Protein AF-A0A6J5XQD0-F1 (afdb_monomer)

pLDDT: mean 73.6, std 16.81, range [36.47, 96.81]

Foldseek 3Di:
DDDPPPDDVVVVVVVVCCVVVPVRLLRLVPNPPDPSNVVSVVVCCCPVVNPVNVVVCPVVVVVVVVVVVVVVVVVVVVVVVVVVVVVVVVD

Organism: Prunus armeniaca (NCBI:txid36596)

Solvent-accessible surface area (backbone atoms only — not comparable to full-atom values): 5343 Å² total; per-residue (Å²): 137,89,79,80,77,81,71,63,70,84,59,50,60,61,50,54,51,41,42,71,77,22,68,71,56,65,39,54,97,71,34,66,92,49,71,69,28,53,49,41,49,51,49,44,46,57,66,62,62,23,69,70,48,50,53,67,50,45,59,60,52,51,52,52,52,50,52,51,50,53,52,52,52,51,52,53,49,52,51,49,53,52,54,53,52,56,55,62,75,74,107

Sequence (91 aa):
MLHLKRRPPVLANHTIIGEHLNYNHTTVITAPYGDHWRNLCRLAAIEIFSSARFNAFASTRNDQAKQLLCKLSQNAWGLKSLMSGLRIISQ

Radius of gyration: 27.25 Å; Cα contacts (8 Å, |Δi|>4): 29; chains: 1; bounding box: 66×31×67 Å

Secondary structure (DSSP, 8-state):
--------HHHHHHHHHHHHHTTTTTSGGGSPTTHHHHHHHHHHHHHTS-HHHHHHTHHHHHHHHHHHHHHHHHHHHHHHHHHHHHHHHT-

Mean predicted aligned error: 15.12 Å

Structure (mmCIF, N/CA/C/O backbone):
data_AF-A0A6J5XQD0-F1
#
_entry.id   AF-A0A6J5XQD0-F1
#
loop_
_atom_site.group_PDB
_atom_site.id
_atom_site.type_symbol
_atom_site.label_atom_id
_atom_site.label_alt_id
_atom_site.label_comp_id
_atom_site.label_asym_id
_atom_site.label_entity_id
_atom_site.label_seq_id
_atom_site.pdbx_PDB_ins_code
_atom_site.Cartn_x
_atom_site.Cartn_y
_atom_site.Cartn_z
_atom_site.occupancy
_atom_site.B_iso_or_equiv
_atom_site.auth_seq_id
_atom_site.auth_comp_id
_atom_site.auth_asym_id
_atom_site.auth_atom_id
_atom_site.pdbx_PDB_model_num
ATOM 1 N N . MET A 1 1 ? 49.651 -13.741 -20.007 1.00 36.47 1 MET A N 1
ATOM 2 C CA . MET A 1 1 ? 49.762 -12.290 -19.740 1.00 36.47 1 MET A CA 1
ATOM 3 C C . MET A 1 1 ? 48.434 -11.806 -19.181 1.00 36.47 1 MET A C 1
ATOM 5 O O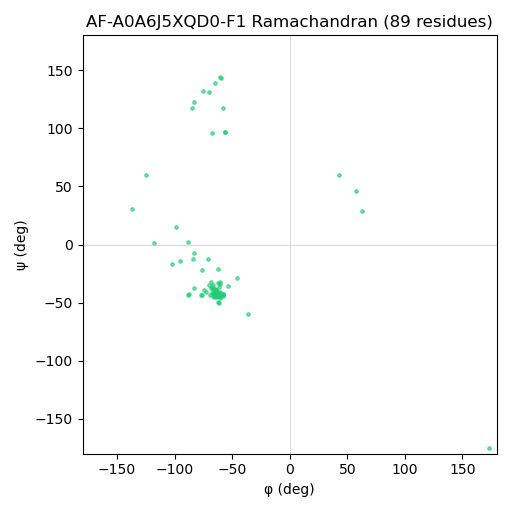 . MET A 1 1 ? 47.414 -11.927 -19.843 1.00 36.47 1 MET A O 1
ATOM 9 N N . LEU A 1 2 ? 48.449 -11.399 -17.914 1.00 43.00 2 LEU A N 1
ATOM 10 C CA . LEU A 1 2 ? 47.289 -11.089 -17.082 1.00 43.00 2 LEU A CA 1
ATOM 11 C C . LEU A 1 2 ? 46.832 -9.642 -17.308 1.00 43.00 2 LEU A C 1
ATOM 13 O O . LEU A 1 2 ? 47.542 -8.719 -16.926 1.00 43.00 2 LEU A O 1
ATOM 17 N N . HIS A 1 3 ? 45.615 -9.437 -17.809 1.00 48.16 3 HIS A N 1
ATOM 18 C CA . HIS A 1 3 ? 44.874 -8.194 -17.573 1.00 48.16 3 HIS A CA 1
ATOM 19 C C . HIS A 1 3 ? 43.512 -8.515 -16.958 1.00 48.16 3 HIS A C 1
ATOM 21 O O . HIS A 1 3 ? 42.457 -8.170 -17.483 1.00 48.16 3 HIS A O 1
ATOM 27 N N . LEU A 1 4 ? 43.545 -9.167 -15.791 1.00 44.06 4 LEU A N 1
ATOM 28 C CA . LEU A 1 4 ? 42.411 -9.146 -14.878 1.00 44.06 4 LEU A CA 1
ATOM 29 C C . LEU A 1 4 ? 42.291 -7.702 -14.369 1.00 44.06 4 LEU A C 1
ATOM 31 O O . LEU A 1 4 ? 43.028 -7.266 -13.482 1.00 44.06 4 LEU A O 1
ATOM 35 N N . LYS A 1 5 ? 41.419 -6.926 -15.021 1.00 49.84 5 LYS A N 1
ATOM 36 C CA . LYS A 1 5 ? 41.038 -5.568 -14.633 1.00 49.84 5 LYS A CA 1
ATOM 37 C C . LYS A 1 5 ? 40.510 -5.638 -13.200 1.00 49.84 5 LYS A C 1
ATOM 39 O O . LYS A 1 5 ? 39.353 -5.982 -12.984 1.00 49.84 5 LYS A O 1
ATOM 44 N N . ARG A 1 6 ? 41.376 -5.344 -12.225 1.00 55.75 6 ARG A N 1
ATOM 45 C CA . ARG A 1 6 ? 41.022 -5.211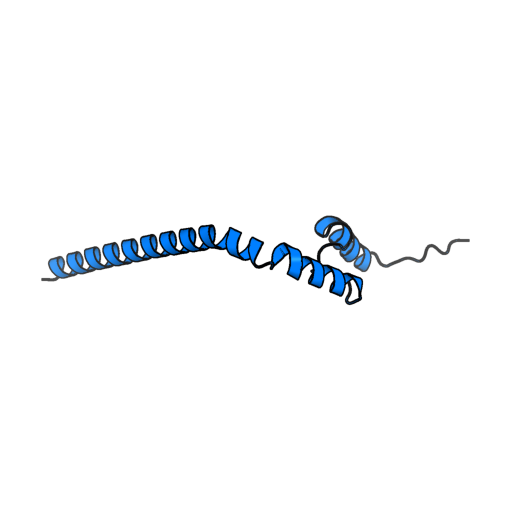 -10.808 1.00 55.75 6 ARG A CA 1
ATOM 46 C C . ARG A 1 6 ? 39.918 -4.158 -10.693 1.00 55.75 6 ARG A C 1
ATOM 48 O O . ARG A 1 6 ? 40.204 -2.963 -10.714 1.00 55.75 6 ARG A O 1
ATOM 55 N N . ARG A 1 7 ? 38.655 -4.585 -10.637 1.00 55.44 7 ARG A N 1
ATOM 56 C CA . ARG A 1 7 ? 37.564 -3.719 -10.188 1.00 55.44 7 ARG A CA 1
ATOM 57 C C . ARG A 1 7 ? 37.683 -3.609 -8.664 1.00 55.44 7 ARG A C 1
ATOM 59 O O . ARG A 1 7 ? 37.910 -4.634 -8.021 1.00 55.44 7 ARG A O 1
ATOM 66 N N . PRO A 1 8 ? 37.624 -2.402 -8.083 1.00 53.66 8 PRO A N 1
ATOM 67 C CA . PRO A 1 8 ? 37.810 -2.238 -6.650 1.00 53.66 8 PRO A CA 1
ATOM 68 C C . PRO A 1 8 ? 36.668 -2.933 -5.887 1.00 53.66 8 PRO A C 1
ATOM 70 O O . PRO A 1 8 ? 35.508 -2.818 -6.295 1.00 53.66 8 PRO A O 1
ATOM 73 N N . PRO A 1 9 ? 36.964 -3.627 -4.774 1.00 57.47 9 PRO A N 1
ATOM 74 C CA . PRO A 1 9 ? 35.972 -4.400 -4.026 1.00 57.47 9 PRO A CA 1
ATOM 75 C C . PRO A 1 9 ? 34.841 -3.535 -3.459 1.00 57.47 9 PRO A C 1
ATOM 77 O O . PRO A 1 9 ? 33.758 -4.057 -3.243 1.00 57.47 9 PRO A O 1
ATOM 80 N N . VAL A 1 10 ? 35.064 -2.223 -3.302 1.00 56.94 10 VAL A N 1
ATOM 81 C CA . VAL A 1 10 ? 34.098 -1.244 -2.768 1.00 56.94 10 VAL A CA 1
ATOM 82 C C . VAL A 1 10 ? 32.925 -0.919 -3.710 1.00 56.94 10 VAL A C 1
ATOM 84 O O . VAL A 1 10 ? 31.957 -0.295 -3.289 1.00 56.94 10 VAL A O 1
ATOM 87 N N . LEU A 1 11 ? 32.998 -1.327 -4.984 1.00 51.47 11 LEU A N 1
ATOM 88 C CA . LEU A 1 11 ? 31.892 -1.186 -5.945 1.00 51.47 11 LEU A CA 1
ATOM 89 C C . LEU A 1 11 ? 31.135 -2.511 -6.165 1.00 51.47 11 LEU A C 1
ATOM 91 O O . LEU A 1 11 ? 30.016 -2.525 -6.679 1.00 51.47 11 LEU A O 1
ATOM 95 N N . ALA A 1 12 ? 31.739 -3.639 -5.777 1.00 53.06 12 ALA A N 1
ATOM 96 C CA . ALA A 1 12 ? 31.160 -4.967 -5.969 1.00 53.06 12 ALA A CA 1
ATOM 97 C C . ALA A 1 12 ? 30.020 -5.229 -4.974 1.00 53.06 12 ALA A C 1
ATOM 99 O O . ALA A 1 12 ? 28.965 -5.731 -5.340 1.00 53.06 12 ALA A O 1
ATOM 100 N N . ASN A 1 13 ? 30.192 -4.788 -3.733 1.00 49.56 13 ASN A N 1
ATOM 101 C CA . ASN A 1 13 ? 29.201 -4.841 -2.662 1.00 49.56 13 ASN A CA 1
ATOM 102 C C . ASN A 1 13 ? 27.927 -4.024 -2.963 1.00 49.56 13 ASN A C 1
ATOM 104 O O . ASN A 1 13 ? 26.848 -4.481 -2.609 1.00 49.56 13 ASN A O 1
ATOM 108 N N . HIS A 1 14 ? 27.993 -2.900 -3.688 1.00 54.31 14 HIS A N 1
ATOM 109 C CA . HIS A 1 14 ? 26.776 -2.205 -4.153 1.00 54.31 14 HIS A CA 1
ATOM 110 C C . HIS A 1 14 ? 26.015 -3.009 -5.225 1.00 54.31 14 HIS A C 1
ATOM 112 O O . HIS A 1 14 ? 24.788 -2.983 -5.286 1.00 54.31 14 HIS A O 1
ATOM 118 N N . THR A 1 15 ? 26.744 -3.762 -6.052 1.00 54.53 15 THR A N 1
ATOM 119 C CA . THR A 1 15 ? 26.167 -4.556 -7.147 1.00 54.53 15 THR A CA 1
ATOM 120 C C . THR A 1 15 ? 25.490 -5.824 -6.619 1.00 54.53 15 THR A C 1
ATOM 122 O O . THR A 1 15 ? 24.354 -6.100 -6.979 1.00 54.53 15 THR A O 1
ATOM 125 N N . ILE A 1 16 ? 26.123 -6.534 -5.679 1.00 54.28 16 ILE A N 1
ATOM 126 C CA . ILE A 1 16 ? 25.591 -7.785 -5.106 1.00 54.28 16 ILE A CA 1
ATOM 127 C C . ILE A 1 16 ? 24.338 -7.522 -4.254 1.00 54.28 16 ILE A C 1
ATOM 129 O O . ILE A 1 16 ? 23.381 -8.293 -4.290 1.00 54.28 16 ILE A O 1
ATOM 133 N N . ILE A 1 17 ? 24.313 -6.402 -3.519 1.00 52.47 17 ILE A N 1
ATOM 134 C CA . ILE A 1 17 ? 23.124 -5.960 -2.776 1.00 52.47 17 ILE A CA 1
ATOM 135 C C . ILE A 1 17 ? 21.979 -5.645 -3.755 1.00 52.47 17 ILE A C 1
ATOM 137 O O . ILE A 1 17 ? 20.839 -6.021 -3.497 1.00 52.47 17 ILE A O 1
ATOM 141 N N . GLY A 1 18 ? 22.273 -5.029 -4.904 1.00 50.88 18 GLY A N 1
ATOM 142 C CA . GLY A 1 18 ? 21.300 -4.794 -5.975 1.00 50.88 18 GLY A CA 1
ATOM 143 C C . GLY A 1 18 ? 20.794 -6.075 -6.650 1.00 50.88 18 GLY A C 1
ATOM 144 O O . GLY A 1 18 ? 19.602 -6.183 -6.927 1.00 50.88 18 GLY A O 1
ATOM 145 N N . GLU A 1 19 ? 21.647 -7.069 -6.880 1.00 52.34 19 GLU A N 1
ATOM 146 C CA . GLU A 1 19 ? 21.247 -8.341 -7.497 1.00 52.34 19 GLU A CA 1
ATOM 147 C C . GLU A 1 19 ? 20.357 -9.183 -6.568 1.00 52.34 19 GLU A C 1
ATOM 149 O O . GLU A 1 19 ? 19.316 -9.677 -7.005 1.00 52.34 19 GLU A O 1
ATOM 154 N N . HIS A 1 20 ? 20.703 -9.280 -5.276 1.00 53.00 20 HIS A N 1
ATOM 155 C CA . HIS A 1 20 ? 19.958 -10.096 -4.307 1.00 53.00 20 HIS A CA 1
ATOM 156 C C . HIS A 1 20 ? 18.727 -9.409 -3.704 1.00 53.00 20 HIS A C 1
ATOM 158 O O . HIS A 1 20 ? 17.720 -10.078 -3.481 1.00 53.00 20 HIS A O 1
ATOM 164 N N . LEU A 1 21 ? 18.769 -8.098 -3.432 1.00 50.75 21 LEU A N 1
ATOM 165 C CA . LEU A 1 21 ? 17.609 -7.386 -2.869 1.00 50.75 21 LEU A CA 1
ATOM 166 C C . LEU A 1 21 ? 16.607 -6.939 -3.936 1.00 50.75 21 LEU A C 1
ATOM 168 O O . LEU A 1 21 ? 15.508 -6.500 -3.598 1.00 50.75 21 LEU A O 1
ATOM 172 N N . ASN A 1 22 ? 16.974 -7.000 -5.216 1.00 47.31 22 ASN A N 1
ATOM 173 C CA . ASN A 1 22 ? 16.218 -6.318 -6.257 1.00 47.31 22 ASN A CA 1
ATOM 174 C C . ASN A 1 22 ? 16.000 -7.141 -7.540 1.00 47.31 22 ASN A C 1
ATOM 176 O O . ASN A 1 22 ? 15.821 -6.597 -8.629 1.00 47.31 22 ASN A O 1
ATOM 180 N N . TYR A 1 23 ? 15.916 -8.469 -7.392 1.00 51.59 23 TYR A N 1
ATOM 181 C CA . TYR A 1 23 ? 15.480 -9.378 -8.459 1.00 51.59 23 TYR A CA 1
ATOM 182 C C . TYR A 1 23 ? 16.101 -8.993 -9.817 1.00 51.59 23 TYR A C 1
ATOM 184 O O . TYR A 1 23 ? 15.382 -8.617 -10.738 1.00 51.59 23 TYR A O 1
ATOM 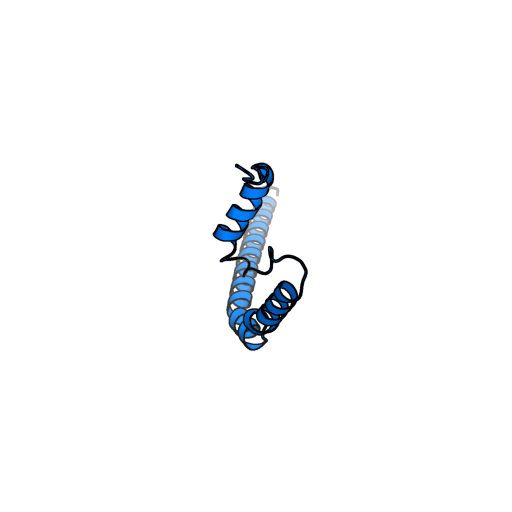192 N N . ASN A 1 24 ? 17.433 -8.987 -9.937 1.00 55.09 24 ASN A N 1
ATOM 193 C CA . ASN A 1 24 ? 18.135 -8.604 -11.175 1.00 55.09 24 ASN A CA 1
ATOM 194 C C . ASN A 1 24 ? 17.822 -7.187 -11.721 1.00 55.09 24 ASN A C 1
ATOM 196 O O . ASN A 1 24 ? 17.596 -7.037 -12.919 1.00 55.09 24 ASN A O 1
ATOM 200 N N . HIS A 1 25 ? 17.800 -6.129 -10.899 1.00 51.09 25 HIS A N 1
ATOM 201 C CA . HIS A 1 25 ? 17.491 -4.762 -11.383 1.00 51.09 25 HIS A CA 1
ATOM 202 C C . HIS A 1 25 ? 16.083 -4.608 -11.963 1.00 51.09 25 HIS A C 1
ATOM 204 O O . HIS A 1 25 ? 15.833 -3.745 -12.806 1.00 51.09 25 HIS A O 1
ATOM 210 N N . THR A 1 26 ? 15.152 -5.424 -11.472 1.00 53.56 26 THR A N 1
ATOM 211 C CA . THR A 1 26 ? 13.730 -5.355 -11.834 1.00 53.56 26 THR A CA 1
ATOM 212 C C . THR A 1 26 ? 12.930 -4.526 -10.827 1.00 53.56 26 THR A C 1
ATOM 214 O O . THR A 1 26 ? 11.809 -4.110 -11.120 1.00 53.56 26 THR A O 1
ATOM 217 N N . THR A 1 27 ? 13.486 -4.219 -9.650 1.00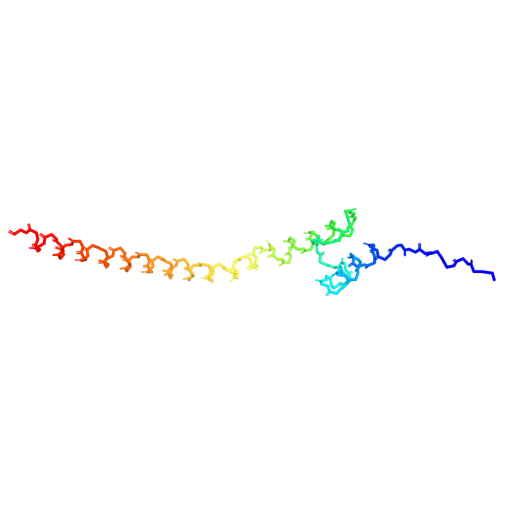 56.25 27 THR A N 1
ATOM 218 C CA . THR A 1 27 ? 12.836 -3.307 -8.707 1.00 56.25 27 THR A CA 1
ATOM 219 C C . THR A 1 27 ? 13.158 -1.875 -9.104 1.00 56.25 27 THR A C 1
ATOM 221 O O . THR A 1 27 ? 14.322 -1.478 -9.158 1.00 56.25 27 THR A O 1
ATOM 224 N N . VAL A 1 28 ? 12.099 -1.091 -9.344 1.00 59.44 28 VAL A N 1
ATOM 225 C CA . VAL A 1 28 ? 12.148 0.334 -9.713 1.00 59.44 28 VAL A CA 1
ATOM 226 C C . VAL A 1 28 ? 13.300 1.022 -8.979 1.00 59.44 28 VAL A C 1
ATOM 228 O O . VAL A 1 28 ? 14.271 1.384 -9.620 1.00 59.44 28 VAL A O 1
ATOM 231 N N . ILE A 1 29 ? 13.290 1.011 -7.642 1.00 60.00 29 ILE A N 1
ATOM 232 C CA . ILE A 1 29 ? 14.177 1.749 -6.718 1.00 60.00 29 ILE A CA 1
ATOM 233 C C . ILE A 1 29 ? 15.685 1.710 -7.046 1.00 60.00 29 ILE A C 1
ATOM 235 O O . ILE A 1 29 ? 16.382 2.664 -6.713 1.00 60.00 29 ILE A O 1
ATOM 239 N N . THR A 1 30 ? 16.207 0.660 -7.685 1.00 59.81 30 THR A N 1
ATOM 240 C CA . THR A 1 30 ? 17.659 0.529 -7.925 1.00 59.81 30 THR A CA 1
ATOM 241 C C . THR A 1 30 ? 18.058 0.486 -9.404 1.00 59.81 30 THR A C 1
ATOM 243 O O . THR A 1 30 ? 19.244 0.335 -9.717 1.00 59.81 30 THR A O 1
ATOM 246 N N . ALA A 1 31 ? 17.097 0.589 -10.328 1.00 62.91 31 ALA A N 1
ATOM 247 C CA . ALA A 1 31 ? 17.418 0.622 -11.746 1.00 62.91 31 ALA A CA 1
ATOM 248 C C . ALA A 1 31 ? 18.108 1.960 -12.089 1.00 62.91 31 ALA A C 1
ATOM 250 O O . ALA A 1 31 ? 17.606 3.021 -11.705 1.00 62.91 31 ALA A O 1
ATOM 251 N N . PRO A 1 32 ? 19.247 1.948 -12.809 1.00 68.12 32 PRO A N 1
ATOM 252 C CA . PRO A 1 32 ? 19.879 3.180 -13.263 1.00 68.12 32 PRO A CA 1
ATOM 253 C C . PRO A 1 32 ? 18.913 3.968 -14.156 1.00 68.12 32 PRO A C 1
ATOM 255 O O . PRO A 1 32 ? 18.145 3.390 -14.930 1.00 68.12 32 PRO A O 1
ATOM 258 N N . TYR A 1 33 ? 18.947 5.296 -14.034 1.00 67.94 33 TYR A N 1
ATOM 259 C CA . TYR A 1 33 ? 18.055 6.187 -14.772 1.00 67.94 33 TYR A CA 1
ATOM 260 C C . TYR A 1 33 ? 18.222 5.970 -16.285 1.00 67.94 33 TYR A C 1
ATOM 262 O O . TYR A 1 33 ? 19.306 6.155 -16.834 1.00 67.94 33 TYR A O 1
ATOM 270 N N . GLY A 1 34 ? 17.153 5.527 -16.948 1.00 76.69 34 GLY A N 1
ATOM 271 C CA . GLY A 1 34 ? 17.163 5.103 -18.349 1.00 76.69 34 GLY A CA 1
ATOM 272 C C . GLY A 1 34 ? 15.825 4.491 -18.767 1.00 76.69 34 GLY A C 1
ATOM 273 O O . GLY A 1 34 ? 14.871 4.470 -17.984 1.00 76.69 34 GLY A O 1
ATOM 274 N N . ASP A 1 35 ? 15.738 3.980 -19.996 1.00 77.69 35 ASP A N 1
ATOM 275 C CA . ASP A 1 35 ? 14.483 3.435 -20.542 1.00 77.69 35 ASP A CA 1
ATOM 276 C C . ASP A 1 35 ? 13.938 2.254 -19.733 1.00 77.69 35 ASP A C 1
ATOM 278 O O . ASP A 1 35 ? 12.727 2.129 -19.560 1.00 77.69 35 ASP A O 1
ATOM 282 N N . HIS A 1 36 ? 14.823 1.446 -19.145 1.00 76.12 36 HIS A N 1
ATOM 283 C CA . HIS A 1 36 ? 14.441 0.355 -18.247 1.00 76.12 36 HIS A CA 1
ATOM 284 C C . HIS A 1 36 ? 13.720 0.865 -16.990 1.00 76.12 36 HIS A C 1
ATOM 286 O O . HIS A 1 36 ? 12.608 0.429 -16.699 1.00 76.12 36 HIS A O 1
ATOM 292 N N . TRP A 1 37 ? 14.282 1.867 -16.300 1.00 78.31 37 TRP A N 1
ATOM 293 C CA . TRP A 1 37 ? 13.625 2.529 -15.163 1.00 78.31 37 TRP A CA 1
ATOM 294 C C . TRP A 1 37 ? 12.266 3.128 -15.562 1.00 78.31 37 TRP A C 1
ATOM 296 O O . TRP A 1 37 ? 11.271 2.953 -14.858 1.00 78.31 37 TRP A O 1
ATOM 306 N N . ARG A 1 38 ? 12.189 3.803 -16.718 1.00 80.81 38 ARG A N 1
ATOM 307 C CA . ARG A 1 38 ? 10.940 4.421 -17.203 1.00 80.81 38 ARG A CA 1
ATOM 308 C C . ARG A 1 38 ? 9.861 3.375 -17.484 1.00 80.81 38 ARG A C 1
ATOM 310 O O . ARG A 1 38 ? 8.704 3.589 -17.120 1.00 80.81 38 ARG A O 1
ATOM 317 N N . ASN A 1 39 ? 10.235 2.246 -18.079 1.00 82.75 39 ASN A N 1
ATOM 318 C CA . ASN A 1 39 ? 9.326 1.134 -18.339 1.00 82.75 39 ASN A CA 1
ATOM 319 C C . ASN A 1 39 ? 8.836 0.481 -17.043 1.00 82.75 39 ASN A C 1
ATOM 321 O O . ASN A 1 39 ? 7.638 0.237 -16.915 1.00 82.75 39 ASN A O 1
ATOM 325 N N . LEU A 1 40 ? 9.711 0.279 -16.055 1.00 80.00 40 LEU A N 1
ATOM 326 C CA . LEU A 1 40 ? 9.317 -0.240 -14.743 1.00 80.00 40 LEU A CA 1
ATOM 327 C C . LEU A 1 40 ? 8.354 0.706 -14.014 1.00 80.00 40 LEU A C 1
ATOM 329 O O . LEU A 1 40 ? 7.330 0.257 -13.505 1.00 80.00 40 LEU A O 1
ATOM 333 N N . CYS A 1 41 ? 8.616 2.017 -14.018 1.00 81.75 41 CYS A N 1
ATOM 334 C CA . CYS A 1 41 ? 7.697 3.013 -13.456 1.00 81.75 41 CYS A CA 1
ATOM 335 C C . CYS A 1 41 ? 6.335 3.002 -14.158 1.00 81.75 41 CYS A C 1
ATOM 337 O O . CYS A 1 41 ? 5.298 3.096 -13.502 1.00 81.75 41 CYS A O 1
ATOM 339 N N . ARG A 1 42 ? 6.321 2.855 -15.488 1.00 83.31 42 ARG A N 1
ATOM 340 C CA . ARG A 1 42 ? 5.083 2.766 -16.269 1.00 83.31 42 ARG A CA 1
ATOM 341 C C . ARG A 1 42 ? 4.299 1.491 -15.954 1.00 83.31 42 ARG A C 1
ATOM 343 O O . ARG A 1 42 ? 3.088 1.565 -15.768 1.00 83.31 42 ARG A O 1
ATOM 350 N N . LEU A 1 43 ? 4.971 0.345 -15.858 1.00 81.19 43 LEU A N 1
ATOM 351 C CA . LEU A 1 43 ? 4.349 -0.923 -15.472 1.00 81.19 43 LEU A CA 1
ATOM 352 C C . LEU A 1 43 ? 3.805 -0.865 -14.042 1.00 81.19 43 LEU A C 1
ATOM 354 O O . LEU A 1 43 ? 2.663 -1.245 -13.812 1.00 81.19 43 LEU A O 1
ATOM 358 N N . ALA A 1 44 ? 4.566 -0.309 -13.098 1.00 79.06 44 ALA A N 1
ATOM 359 C CA . ALA A 1 44 ? 4.110 -0.109 -11.726 1.00 79.06 44 ALA A CA 1
ATOM 360 C C . ALA A 1 44 ? 2.873 0.803 -11.659 1.00 79.06 44 ALA A C 1
ATOM 362 O O . ALA A 1 44 ? 1.924 0.495 -10.942 1.00 79.06 44 ALA A O 1
ATOM 363 N N . ALA A 1 45 ? 2.838 1.892 -12.433 1.00 81.50 45 ALA A N 1
ATOM 364 C CA . ALA A 1 45 ? 1.671 2.770 -12.521 1.00 81.50 45 ALA A CA 1
ATOM 365 C C . ALA A 1 45 ? 0.410 2.025 -12.986 1.00 81.50 45 ALA A C 1
ATOM 367 O O . ALA A 1 45 ? -0.664 2.216 -12.420 1.00 81.50 45 ALA A O 1
ATOM 368 N N . ILE A 1 46 ? 0.541 1.154 -13.986 1.00 80.62 46 ILE A N 1
ATOM 369 C CA . ILE A 1 46 ? -0.595 0.423 -14.557 1.00 80.62 46 ILE A CA 1
ATOM 370 C C . ILE A 1 46 ? -1.024 -0.732 -13.651 1.00 80.62 46 ILE A C 1
ATOM 372 O O . ILE A 1 46 ? -2.213 -0.915 -13.429 1.00 80.62 46 ILE A O 1
ATOM 376 N N . GLU A 1 47 ? -0.088 -1.498 -13.102 1.00 78.25 47 GLU A N 1
ATOM 377 C CA . GLU A 1 47 ? -0.417 -2.711 -12.349 1.00 78.25 47 GLU A CA 1
ATOM 378 C C . GLU A 1 47 ? -0.690 -2.436 -10.870 1.00 78.25 47 GLU A C 1
ATOM 380 O O . GLU A 1 47 ? -1.640 -2.964 -10.302 1.00 78.25 47 GLU A O 1
ATOM 385 N N . ILE A 1 48 ? 0.115 -1.589 -10.226 1.00 74.50 48 ILE A N 1
ATOM 386 C CA . ILE A 1 48 ? 0.011 -1.317 -8.784 1.00 74.50 48 ILE A CA 1
ATOM 387 C C . ILE A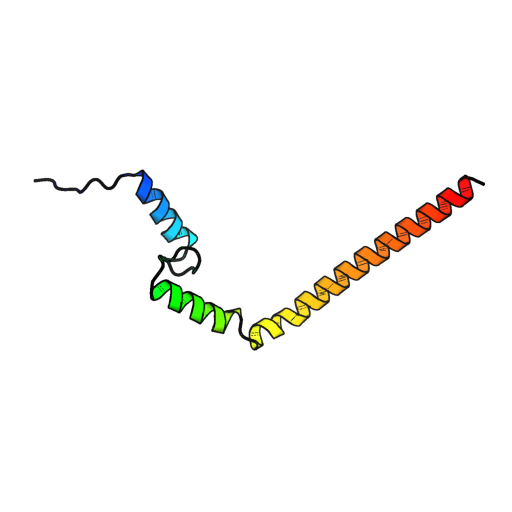 1 48 ? -0.965 -0.169 -8.529 1.00 74.50 48 ILE A C 1
ATOM 389 O O . ILE A 1 48 ? -1.808 -0.255 -7.636 1.00 74.50 48 ILE A O 1
ATOM 393 N N . PHE A 1 49 ? -0.877 0.893 -9.333 1.00 73.94 49 PHE A N 1
ATOM 394 C CA . PHE A 1 49 ? -1.688 2.104 -9.172 1.00 73.94 49 PHE A CA 1
ATOM 395 C C . PHE A 1 49 ? -2.917 2.153 -10.095 1.00 73.94 49 PHE A C 1
ATOM 397 O O . PHE A 1 49 ? -3.549 3.201 -10.225 1.00 73.94 49 PHE A O 1
ATOM 404 N N . SER A 1 50 ? -3.311 1.023 -10.693 1.00 80.50 50 SER A N 1
ATOM 405 C CA . SER A 1 50 ? -4.585 0.918 -11.413 1.00 80.50 50 SER A CA 1
ATOM 406 C C . SER A 1 50 ? -5.774 1.194 -10.497 1.00 80.50 50 SER A C 1
ATOM 408 O O . SER A 1 50 ? -5.815 0.757 -9.342 1.00 80.50 50 SER A O 1
ATOM 410 N N . SER A 1 51 ? -6.803 1.842 -11.048 1.00 81.94 51 SER A N 1
ATOM 411 C CA . SER A 1 51 ? -8.073 2.085 -10.358 1.00 81.94 51 SER A CA 1
ATOM 412 C C . SER A 1 51 ? -8.697 0.804 -9.801 1.00 81.94 51 SER A C 1
ATOM 414 O O . SER A 1 51 ? -9.257 0.827 -8.710 1.00 81.94 51 SER A O 1
ATOM 416 N N . ALA A 1 52 ? -8.561 -0.332 -10.492 1.00 84.25 52 ALA A N 1
ATOM 417 C CA . ALA A 1 52 ? -9.099 -1.607 -10.023 1.00 84.25 52 ALA A CA 1
ATOM 418 C C . ALA A 1 52 ? -8.387 -2.100 -8.753 1.00 84.25 52 ALA A C 1
ATOM 420 O O . ALA A 1 52 ? -9.041 -2.533 -7.805 1.00 84.25 52 ALA A O 1
ATOM 421 N N . ARG A 1 53 ? -7.052 -1.991 -8.697 1.00 82.56 53 ARG A N 1
ATOM 422 C CA . ARG A 1 53 ? -6.270 -2.389 -7.514 1.00 82.56 53 ARG A CA 1
ATOM 423 C C . ARG A 1 53 ? -6.445 -1.405 -6.375 1.00 82.56 53 ARG A C 1
ATOM 425 O O . ARG A 1 53 ? -6.652 -1.815 -5.238 1.00 82.56 53 ARG A O 1
ATO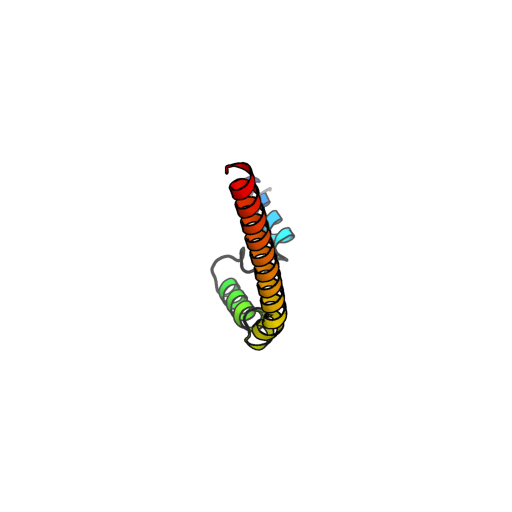M 432 N N . PHE A 1 54 ? -6.469 -0.116 -6.685 1.00 82.50 54 PHE A N 1
ATOM 433 C CA . PHE A 1 54 ? -6.764 0.922 -5.709 1.00 82.50 54 PHE A CA 1
ATOM 434 C C . PHE A 1 54 ? -8.137 0.726 -5.047 1.00 82.50 54 PHE A C 1
ATOM 436 O O . PHE A 1 54 ? -8.252 0.841 -3.824 1.00 82.50 54 PHE A O 1
ATOM 443 N N . ASN A 1 55 ? -9.160 0.373 -5.831 1.00 85.56 55 ASN A N 1
ATOM 444 C CA . ASN A 1 55 ? -10.494 0.061 -5.321 1.00 85.56 55 ASN A CA 1
ATOM 445 C C . ASN A 1 55 ? -10.508 -1.231 -4.494 1.00 85.56 55 ASN A C 1
ATOM 447 O O . ASN A 1 55 ? -11.175 -1.273 -3.463 1.00 85.56 55 ASN A O 1
ATOM 451 N N . ALA A 1 56 ? -9.729 -2.248 -4.873 1.00 86.31 56 ALA A N 1
ATOM 452 C CA . ALA A 1 56 ? -9.587 -3.469 -4.078 1.00 86.31 56 ALA A CA 1
ATOM 453 C C . ALA A 1 56 ? -9.020 -3.198 -2.668 1.00 86.31 56 ALA A C 1
ATOM 455 O O . ALA A 1 56 ? -9.441 -3.837 -1.709 1.00 86.31 56 ALA A O 1
ATOM 456 N N . PHE A 1 57 ? -8.130 -2.209 -2.511 1.00 84.50 57 PHE A N 1
ATOM 457 C CA . PHE A 1 57 ? -7.601 -1.795 -1.201 1.00 84.50 57 PHE A CA 1
ATOM 458 C C . PHE A 1 57 ? -8.507 -0.822 -0.428 1.00 84.50 57 PHE A C 1
ATOM 460 O O . 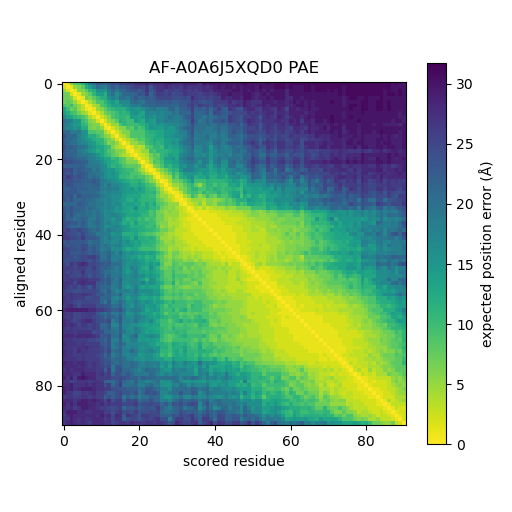PHE A 1 57 ? -8.226 -0.489 0.729 1.00 84.50 57 PHE A O 1
ATOM 467 N N . ALA A 1 58 ? -9.586 -0.325 -1.037 1.00 88.88 58 ALA A N 1
ATOM 468 C CA . ALA A 1 58 ? -10.455 0.662 -0.405 1.00 88.88 58 ALA A CA 1
ATOM 469 C C . ALA A 1 58 ? -11.188 0.097 0.822 1.00 88.88 58 ALA A C 1
ATOM 471 O O . ALA A 1 58 ? -11.319 0.801 1.824 1.00 88.88 58 ALA A O 1
ATOM 472 N N . SER A 1 59 ? -11.624 -1.166 0.777 1.00 90.25 59 SER A N 1
ATOM 473 C CA . SER A 1 59 ? -12.278 -1.837 1.910 1.00 90.25 59 SER A CA 1
ATOM 474 C C . SER A 1 59 ? -11.343 -1.932 3.118 1.00 90.25 59 SER A C 1
ATOM 476 O O . SER A 1 59 ? -11.681 -1.446 4.193 1.00 90.25 59 SER A O 1
ATOM 478 N N . THR A 1 60 ? -10.117 -2.421 2.915 1.00 91.19 60 THR A N 1
ATOM 479 C CA . THR A 1 60 ? -9.107 -2.550 3.975 1.00 91.19 60 THR A CA 1
ATOM 480 C C . THR A 1 60 ? -8.789 -1.213 4.643 1.00 91.19 60 THR A C 1
ATOM 482 O O . THR A 1 60 ? -8.726 -1.138 5.869 1.00 91.19 60 THR A O 1
ATOM 485 N N . ARG A 1 61 ? -8.625 -0.134 3.864 1.00 90.94 61 ARG A N 1
ATOM 486 C CA . ARG A 1 61 ? -8.369 1.202 4.432 1.00 90.94 61 ARG A CA 1
ATOM 487 C C . ARG A 1 61 ? -9.551 1.725 5.242 1.00 90.94 61 ARG A C 1
ATOM 489 O O . ARG A 1 61 ? -9.343 2.304 6.304 1.00 90.94 61 ARG A O 1
ATOM 496 N N . ASN A 1 62 ? -10.778 1.510 4.767 1.00 94.31 62 AS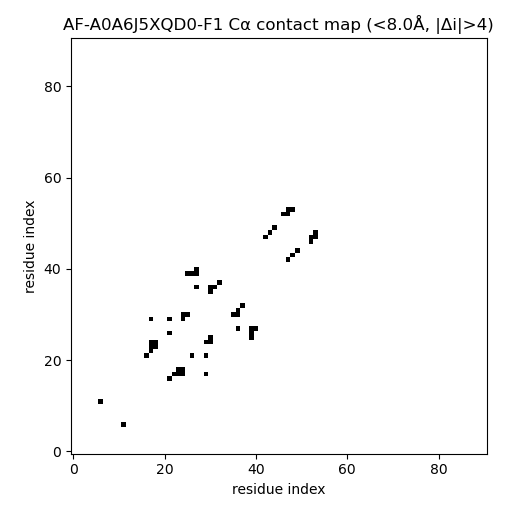N A N 1
ATOM 497 C CA . ASN A 1 62 ? -11.978 1.889 5.510 1.00 94.31 62 ASN A CA 1
ATOM 498 C C . ASN A 1 62 ? -12.084 1.131 6.836 1.00 94.31 62 ASN A C 1
ATOM 500 O O . ASN A 1 62 ? -12.414 1.731 7.858 1.00 94.31 62 ASN A O 1
ATOM 504 N N . ASP A 1 63 ? -11.765 -0.159 6.844 1.00 95.00 63 ASP A N 1
ATOM 505 C CA . ASP A 1 63 ? -11.799 -0.965 8.062 1.00 95.00 63 ASP A CA 1
ATOM 506 C C . ASP A 1 63 ? -10.738 -0.506 9.070 1.00 95.00 63 ASP A C 1
ATOM 508 O O . ASP A 1 63 ? -11.043 -0.326 10.250 1.00 95.00 63 ASP A O 1
ATOM 512 N N . GLN A 1 64 ? -9.520 -0.206 8.609 1.00 94.31 64 GLN A N 1
ATOM 513 C CA . GLN A 1 64 ? -8.474 0.382 9.451 1.00 94.31 64 GLN A CA 1
ATOM 514 C C . GLN A 1 64 ? -8.884 1.752 10.012 1.00 94.31 64 GLN A C 1
ATOM 516 O O . GLN A 1 64 ? -8.700 2.007 11.203 1.00 94.31 64 GLN A O 1
ATOM 521 N N . ALA A 1 65 ? -9.486 2.622 9.194 1.00 95.62 65 ALA A N 1
ATOM 522 C CA . ALA A 1 65 ? -9.963 3.933 9.631 1.00 95.62 65 ALA A CA 1
ATOM 523 C C . ALA A 1 65 ? -11.059 3.820 10.704 1.00 95.62 65 ALA A C 1
ATOM 525 O O . ALA A 1 65 ? -10.997 4.506 11.725 1.00 95.62 65 ALA A O 1
ATOM 526 N N . LYS A 1 66 ? -12.024 2.907 10.523 1.00 96.38 66 LYS A N 1
ATOM 527 C CA . LYS A 1 66 ? -13.058 2.617 11.529 1.00 96.38 66 LYS A CA 1
ATOM 528 C C . LYS A 1 66 ? -12.444 2.120 12.834 1.00 96.38 66 LYS A C 1
ATOM 530 O O . LYS A 1 66 ? -12.805 2.611 13.899 1.00 96.38 66 LYS A O 1
ATOM 535 N N . GLN A 1 67 ? -11.489 1.192 12.764 1.00 96.81 67 GLN A N 1
ATOM 536 C CA . GLN A 1 67 ? -10.804 0.683 13.955 1.00 96.81 67 GLN A CA 1
ATOM 537 C C . GLN A 1 67 ? -10.053 1.787 14.706 1.00 96.81 67 GLN A C 1
ATOM 539 O O . GLN A 1 67 ? -10.120 1.846 15.935 1.00 96.81 67 GLN A O 1
ATOM 544 N N . LEU A 1 68 ? -9.359 2.675 13.989 1.00 96.62 68 LEU A N 1
ATOM 545 C CA . LEU A 1 68 ? -8.689 3.828 14.591 1.00 96.62 68 LEU A CA 1
ATOM 546 C C . LEU A 1 68 ? -9.694 4.764 15.266 1.00 96.62 68 LEU A C 1
ATOM 548 O O . LEU A 1 68 ? -9.476 5.159 16.409 1.00 96.62 68 LEU A O 1
ATOM 552 N N . LEU A 1 69 ? -10.818 5.059 14.609 1.00 96.75 69 LEU A N 1
ATOM 553 C CA . LEU A 1 69 ? -11.867 5.901 15.178 1.00 96.75 69 LEU A CA 1
ATOM 554 C C . LEU A 1 69 ? -12.458 5.293 16.456 1.00 96.75 69 LEU A C 1
ATOM 556 O O . LEU A 1 69 ? -12.586 5.999 17.453 1.00 96.75 69 LEU A O 1
ATOM 560 N N . CYS A 1 70 ? -12.751 3.989 16.463 1.00 96.44 70 CYS A N 1
ATOM 561 C CA . CYS A 1 70 ? -13.241 3.290 17.652 1.00 96.44 70 CYS A CA 1
ATOM 562 C C . CYS A 1 70 ? -12.241 3.350 18.815 1.00 96.44 70 CYS A C 1
ATOM 564 O O . CYS A 1 70 ? -12.634 3.604 19.953 1.00 96.44 70 CYS A O 1
ATOM 566 N N . LYS A 1 71 ? -10.944 3.158 18.549 1.00 95.69 71 LYS A N 1
ATOM 567 C CA . LYS A 1 71 ? -9.901 3.266 19.583 1.00 95.69 71 LYS A CA 1
ATOM 568 C C . LYS A 1 71 ? -9.815 4.684 20.144 1.00 95.69 71 LYS A C 1
ATOM 570 O O . LYS A 1 71 ? -9.768 4.871 21.357 1.00 95.69 71 LYS A O 1
ATOM 575 N N . LEU A 1 72 ? -9.841 5.692 19.273 1.00 96.12 72 LEU A N 1
ATOM 576 C CA . LEU A 1 72 ? -9.816 7.094 19.687 1.00 96.12 72 LEU A CA 1
ATOM 577 C C . LEU A 1 72 ? -11.059 7.467 20.500 1.00 96.12 72 LEU A C 1
ATOM 579 O O . LEU A 1 72 ? -10.932 8.132 21.528 1.00 96.12 72 LEU A O 1
ATOM 583 N N . SER A 1 73 ? -12.248 7.010 20.093 1.00 95.06 73 SER A N 1
ATOM 584 C CA . SER A 1 73 ? -13.484 7.289 20.825 1.00 95.06 73 SER A CA 1
ATOM 585 C C . SER A 1 73 ? -13.481 6.637 22.206 1.00 95.06 73 SER A C 1
ATOM 587 O O . SER A 1 73 ? -13.850 7.286 23.180 1.00 95.06 73 SER A O 1
ATOM 589 N N . GLN A 1 74 ? -13.026 5.385 22.316 1.00 93.62 74 GLN A N 1
ATOM 590 C CA . GLN A 1 74 ? -12.901 4.682 23.598 1.00 93.62 74 GLN A CA 1
ATOM 591 C C . GLN A 1 74 ? -11.916 5.389 24.535 1.00 93.62 74 GLN A C 1
ATOM 593 O O . GLN A 1 74 ? -12.237 5.624 25.698 1.00 93.62 74 GLN A O 1
ATOM 598 N N . ASN A 1 75 ? -10.761 5.812 24.017 1.00 92.06 75 ASN A N 1
ATOM 599 C CA . ASN A 1 75 ? -9.772 6.554 24.799 1.00 92.06 75 ASN A CA 1
ATOM 600 C C . ASN A 1 75 ? -10.323 7.901 25.286 1.00 92.06 75 ASN A C 1
ATOM 602 O O . ASN A 1 75 ? -10.140 8.265 26.447 1.00 92.06 75 ASN A O 1
ATOM 606 N N . ALA A 1 76 ? -11.036 8.631 24.425 1.00 91.06 76 ALA A N 1
ATOM 607 C CA . ALA A 1 76 ? -11.660 9.899 24.792 1.00 91.06 76 ALA A CA 1
ATOM 608 C C . ALA A 1 76 ? -12.742 9.722 25.871 1.00 91.06 76 ALA A C 1
ATOM 610 O O . ALA A 1 76 ? -12.840 10.539 26.789 1.00 91.06 76 ALA A O 1
ATOM 611 N N . TRP A 1 77 ? -13.536 8.651 25.788 1.00 86.06 77 TRP A N 1
ATOM 612 C CA . TRP A 1 77 ? -14.527 8.297 26.805 1.00 86.06 77 TRP A CA 1
ATOM 613 C C . TRP A 1 77 ? -13.882 7.922 28.143 1.00 86.06 77 TRP A C 1
ATOM 615 O O . TRP A 1 77 ? -14.308 8.432 29.180 1.00 86.06 77 TRP A O 1
ATOM 625 N N . GLY A 1 78 ? -12.826 7.105 28.127 1.00 90.62 78 GLY A N 1
ATOM 626 C CA . GLY A 1 78 ? -12.076 6.740 29.332 1.00 90.62 78 GLY A CA 1
ATOM 627 C C . GLY A 1 78 ? -11.466 7.957 30.031 1.00 90.62 78 GLY A C 1
ATOM 628 O O . GLY A 1 78 ? -11.622 8.122 31.240 1.00 90.62 78 GLY A O 1
ATOM 629 N N . LEU A 1 79 ? -10.862 8.871 29.264 1.00 86.81 79 LEU A N 1
ATOM 630 C CA . LEU A 1 79 ? -10.327 10.128 29.794 1.00 86.81 79 LEU A CA 1
ATOM 631 C C . LEU A 1 79 ? -11.422 11.011 30.402 1.00 86.81 79 LEU A C 1
ATOM 633 O O . LEU A 1 79 ? -11.240 11.543 31.494 1.00 86.81 79 LEU A O 1
ATOM 637 N N . LYS A 1 80 ? -12.576 11.151 29.738 1.00 84.19 80 LYS A N 1
ATOM 638 C CA . LYS A 1 80 ? -13.717 11.911 30.279 1.00 84.19 80 LYS A CA 1
ATOM 639 C C . LYS A 1 80 ? -14.232 11.310 31.586 1.00 84.19 80 LYS A C 1
ATOM 641 O O . LYS A 1 80 ? -14.450 12.057 32.532 1.00 84.19 80 LYS A O 1
ATOM 646 N N . SER A 1 81 ? -14.371 9.987 31.658 1.00 82.81 81 SER A N 1
ATOM 647 C CA . SER A 1 81 ? -14.807 9.285 32.870 1.00 82.81 81 SER A CA 1
ATOM 648 C C . SER A 1 81 ? -13.841 9.505 34.040 1.00 82.81 81 SER A C 1
ATOM 650 O O . SER A 1 81 ? -14.275 9.838 35.143 1.00 82.81 81 SER A O 1
ATOM 652 N N . LEU A 1 82 ? -12.533 9.424 33.783 1.00 87.88 82 LEU A N 1
ATOM 653 C CA . LEU A 1 82 ? -11.501 9.648 34.793 1.00 87.88 82 LEU A CA 1
ATOM 654 C C . LEU A 1 82 ? -11.462 11.109 35.271 1.00 87.88 82 LEU A C 1
ATOM 656 O O . LEU A 1 82 ? -11.385 11.363 36.471 1.00 87.88 82 LEU A O 1
ATOM 660 N N . MET A 1 83 ? -11.596 12.074 34.356 1.00 86.81 83 MET A N 1
ATOM 661 C CA . MET A 1 83 ? -11.686 13.499 34.705 1.00 86.81 83 MET A CA 1
ATOM 662 C C . MET A 1 83 ? -12.949 13.827 35.513 1.00 86.81 83 MET A C 1
ATOM 664 O O . MET A 1 83 ? -12.891 14.636 36.438 1.00 86.81 83 MET A O 1
ATOM 668 N N . SER A 1 84 ? -14.085 13.198 35.198 1.00 80.88 84 SER A N 1
ATOM 669 C CA . SER A 1 84 ? -15.315 13.325 35.985 1.00 80.88 84 SER A CA 1
ATOM 670 C C . SER A 1 84 ? -15.156 12.744 37.393 1.00 80.88 84 SER A C 1
ATOM 672 O O . SER A 1 84 ? -15.575 13.385 38.351 1.00 80.88 84 SER A O 1
ATOM 674 N N . GLY A 1 85 ? -14.508 11.583 37.538 1.00 84.00 85 GLY A N 1
ATOM 675 C CA . GLY A 1 85 ? -14.216 10.986 38.847 1.00 84.00 85 GLY A CA 1
ATOM 676 C C . GLY A 1 85 ? -13.282 11.847 39.704 1.00 84.00 85 GLY A C 1
ATOM 677 O O . GLY A 1 85 ? -13.570 12.089 40.873 1.00 84.00 85 GLY A O 1
ATOM 678 N N . LEU A 1 86 ? -12.215 12.395 39.113 1.00 83.88 86 LEU A N 1
ATOM 679 C CA . LEU A 1 86 ? -11.300 13.320 39.797 1.00 83.88 86 LEU A CA 1
ATOM 680 C C . LEU A 1 86 ? -12.002 14.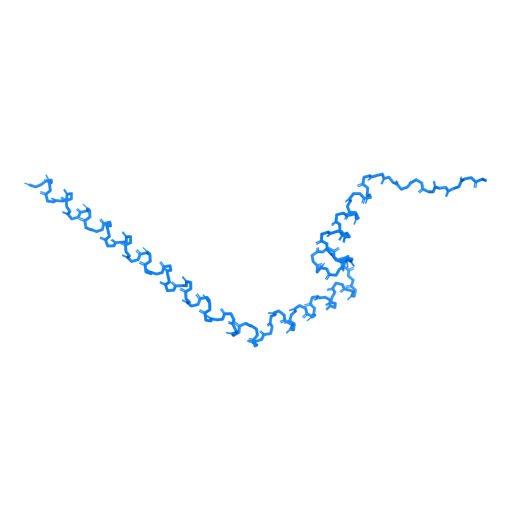602 40.267 1.00 83.88 86 LEU A C 1
ATOM 682 O O . LEU A 1 86 ? -11.698 15.109 41.343 1.00 83.88 86 LEU A O 1
ATOM 686 N N . ARG A 1 87 ? -12.964 15.113 39.488 1.00 78.19 87 ARG A N 1
ATOM 687 C CA . ARG A 1 87 ? -13.760 16.287 39.869 1.00 78.19 87 ARG A CA 1
ATOM 688 C C . ARG A 1 87 ? -14.667 16.023 41.074 1.00 78.19 87 ARG A C 1
ATOM 690 O O . ARG A 1 87 ? -14.840 16.929 41.874 1.00 78.19 87 ARG A O 1
ATOM 697 N N . ILE A 1 88 ? -15.206 14.810 41.217 1.00 76.69 88 ILE A N 1
ATOM 698 C CA . ILE A 1 88 ? -16.033 14.426 42.376 1.00 76.69 88 ILE A CA 1
ATOM 699 C C . ILE A 1 88 ? -15.188 14.306 43.653 1.00 76.69 88 ILE A C 1
ATOM 701 O O . ILE A 1 88 ? -15.666 14.643 44.723 1.00 76.69 88 ILE A O 1
ATOM 705 N N . ILE A 1 89 ? -13.934 13.856 43.552 1.00 71.81 89 ILE A N 1
ATOM 706 C CA . ILE A 1 89 ? -13.041 13.684 44.715 1.00 71.81 89 ILE A CA 1
ATOM 707 C C . ILE A 1 89 ? -12.485 15.030 45.224 1.00 71.81 89 ILE A C 1
ATOM 709 O O . ILE A 1 89 ? -12.063 15.137 46.370 1.00 71.81 89 ILE A O 1
ATOM 713 N N . SER A 1 90 ? -12.475 16.062 44.377 1.00 66.56 90 SER A N 1
ATOM 714 C CA . SER A 1 90 ? -11.954 17.398 44.698 1.00 66.56 90 SER A CA 1
ATOM 715 C C . SER A 1 90 ? -12.987 18.346 45.336 1.00 66.56 90 SER A C 1
ATOM 717 O O . SER A 1 90 ? -12.656 19.516 45.548 1.00 66.56 90 SER A O 1
ATOM 719 N N . GLN A 1 91 ? -14.218 17.895 45.582 1.00 57.84 91 GLN A N 1
ATOM 720 C CA . GLN A 1 91 ? -15.345 18.720 46.026 1.00 57.84 91 GLN A CA 1
ATOM 721 C C . GLN A 1 91 ? -15.942 18.176 47.320 1.00 57.84 91 GLN A C 1
ATOM 723 O O . GLN A 1 91 ? -16.308 19.015 48.171 1.00 57.84 91 GLN A O 1
#

InterPro domains:
  IPR050651 Plant Cytochrome P450 Monooxygenase [PTHR47947] (14-74)